Protein AF-A0A2H3B528-F1 (afdb_monomer_lite)

Radius of gyration: 14.48 Å; chains: 1; bounding box: 39×35×38 Å

Sequence (132 aa):
MWHGVVHLTDKGDSWCHGPCIDSGYVRGLSRRSLKRNSRQGELIVIDNIGAEHTFMIVADHQYQIPERWYALVGSDPYDSEGTFQEWQFWAVGEIFSRQGFEKVSVFYIPEKKDVKRLHKLGVTTDTETFLA

Structure (mmCIF, N/CA/C/O backbone):
data_AF-A0A2H3B528-F1
#
_entry.id   AF-A0A2H3B528-F1
#
loop_
_atom_site.group_PDB
_atom_site.id
_atom_site.type_symbol
_atom_site.label_atom_id
_atom_site.label_alt_id
_atom_site.label_comp_id
_atom_site.label_asym_id
_atom_site.label_entity_id
_atom_site.label_seq_id
_atom_site.pdbx_PDB_ins_code
_atom_site.Cartn_x
_atom_site.Cartn_y
_atom_site.Cartn_z
_atom_site.occupancy
_atom_site.B_iso_or_equiv
_atom_site.auth_seq_id
_atom_site.auth_comp_id
_atom_site.auth_asym_id
_atom_site.auth_atom_id
_atom_site.pdbx_PDB_model_num
ATOM 1 N N . MET A 1 1 ? 14.674 3.161 -4.359 1.00 31.39 1 MET A N 1
ATOM 2 C CA . MET A 1 1 ? 15.214 1.908 -3.789 1.00 31.39 1 MET A CA 1
ATOM 3 C C . MET A 1 1 ? 14.486 1.709 -2.468 1.00 31.39 1 MET A C 1
ATOM 5 O O . MET A 1 1 ? 14.494 2.636 -1.674 1.00 31.39 1 MET A O 1
ATOM 9 N N . TRP A 1 2 ? 13.735 0.617 -2.302 1.00 36.16 2 TRP A N 1
ATOM 10 C CA . TRP A 1 2 ? 13.021 0.324 -1.049 1.00 36.16 2 TRP A CA 1
ATOM 11 C C . TRP A 1 2 ? 14.061 0.012 0.029 1.00 36.16 2 TRP A C 1
ATOM 13 O O . TRP A 1 2 ? 14.856 -0.903 -0.165 1.00 36.16 2 TRP A O 1
ATOM 23 N N . HIS A 1 3 ? 14.061 0.781 1.115 1.00 33.53 3 HIS A N 1
ATOM 24 C CA . HIS A 1 3 ? 14.780 0.454 2.344 1.00 33.53 3 HIS A CA 1
ATOM 25 C C . HIS A 1 3 ? 13.747 -0.000 3.374 1.00 33.53 3 HIS A C 1
ATOM 27 O O . HIS A 1 3 ? 13.478 0.697 4.346 1.00 33.53 3 HIS A O 1
ATOM 33 N N . GLY A 1 4 ? 13.104 -1.144 3.136 1.00 41.12 4 GLY A N 1
ATOM 34 C CA . GLY A 1 4 ? 12.612 -1.891 4.286 1.00 41.12 4 GLY A CA 1
ATOM 35 C C . GLY A 1 4 ? 13.838 -2.329 5.066 1.00 41.12 4 GLY A C 1
ATOM 36 O O . GLY A 1 4 ? 14.824 -2.759 4.460 1.00 41.12 4 GLY A O 1
ATOM 37 N N . VAL A 1 5 ? 13.822 -2.157 6.383 1.00 40.16 5 VAL A N 1
ATOM 38 C CA . VAL A 1 5 ? 14.891 -2.695 7.218 1.00 40.16 5 VAL A CA 1
ATOM 39 C C . VAL A 1 5 ? 14.731 -4.209 7.180 1.00 40.16 5 VAL A C 1
ATOM 41 O O . VAL A 1 5 ? 13.871 -4.775 7.845 1.00 40.16 5 VAL A O 1
ATOM 44 N N . VAL A 1 6 ? 15.496 -4.842 6.296 1.00 44.25 6 VAL A N 1
ATOM 45 C CA . VAL A 1 6 ? 15.607 -6.291 6.204 1.00 44.25 6 VAL A CA 1
ATOM 46 C C . VAL A 1 6 ? 16.678 -6.704 7.201 1.00 44.25 6 VAL A C 1
ATOM 48 O O . VAL A 1 6 ? 17.869 -6.488 6.982 1.00 44.25 6 VAL A O 1
ATOM 51 N N . HIS A 1 7 ? 16.249 -7.266 8.318 1.00 44.31 7 HIS A N 1
ATOM 52 C CA . HIS A 1 7 ? 17.118 -7.916 9.275 1.00 44.31 7 HIS A CA 1
ATOM 53 C C . HIS A 1 7 ? 17.472 -9.303 8.735 1.00 44.31 7 HIS A C 1
ATOM 55 O O . HIS A 1 7 ? 16.624 -10.183 8.604 1.00 44.31 7 HIS A O 1
ATOM 61 N N . LEU A 1 8 ? 18.741 -9.483 8.381 1.00 39.38 8 LEU A N 1
ATOM 62 C CA . LEU A 1 8 ? 19.289 -10.783 8.013 1.00 39.38 8 LEU A CA 1
ATOM 63 C C . LEU A 1 8 ? 19.624 -11.543 9.294 1.00 39.38 8 LEU A C 1
ATOM 65 O O . LEU A 1 8 ? 20.325 -11.021 10.161 1.00 39.38 8 LEU A O 1
ATOM 69 N N . THR A 1 9 ? 19.140 -12.773 9.416 1.00 44.22 9 THR A N 1
ATOM 70 C CA . THR A 1 9 ? 19.650 -13.710 10.420 1.00 44.22 9 THR A CA 1
ATOM 71 C C . THR A 1 9 ? 20.898 -14.415 9.889 1.00 44.22 9 THR A C 1
ATOM 73 O O . THR A 1 9 ? 21.062 -14.584 8.679 1.00 44.22 9 THR A O 1
ATOM 76 N N . ASP A 1 10 ? 21.745 -14.921 10.789 1.00 41.53 10 ASP A N 1
ATOM 77 C CA . ASP A 1 10 ? 22.938 -15.717 10.446 1.00 41.53 10 ASP A CA 1
ATOM 78 C C . ASP A 1 10 ? 22.620 -17.004 9.648 1.00 41.53 10 ASP A C 1
ATOM 80 O O . ASP A 1 10 ? 23.527 -17.680 9.161 1.00 41.53 10 ASP A O 1
ATOM 84 N N . LYS A 1 11 ? 21.333 -17.356 9.494 1.00 46.06 11 LYS A N 1
ATOM 85 C CA . LYS A 1 11 ? 20.846 -18.498 8.706 1.00 46.06 11 LYS A CA 1
ATOM 86 C C . LYS A 1 11 ? 20.408 -18.139 7.282 1.00 46.06 11 LYS A C 1
ATOM 88 O O . LYS A 1 11 ? 20.045 -19.039 6.533 1.00 46.06 11 LYS A O 1
ATOM 93 N N . GLY A 1 12 ? 20.467 -16.863 6.900 1.00 49.56 12 GLY A N 1
ATOM 94 C CA . GLY A 1 12 ? 20.014 -16.387 5.590 1.00 49.56 12 GLY A CA 1
ATOM 95 C C . GLY A 1 12 ? 18.522 -16.057 5.521 1.00 49.56 12 GLY A C 1
ATOM 96 O O . GLY A 1 12 ? 18.074 -15.575 4.484 1.00 49.56 12 GLY A O 1
ATOM 97 N N . ASP A 1 13 ? 17.771 -16.243 6.612 1.00 51.28 13 ASP A N 1
ATOM 98 C CA . ASP A 1 13 ? 16.382 -15.792 6.697 1.00 51.28 13 ASP A CA 1
ATOM 99 C C . ASP A 1 13 ? 16.373 -14.271 6.841 1.00 51.28 13 ASP A C 1
ATOM 101 O O . ASP A 1 13 ? 17.053 -13.722 7.717 1.00 51.28 13 ASP A O 1
ATOM 105 N N . SER A 1 14 ? 15.622 -13.590 5.981 1.00 58.72 14 SER A N 1
ATOM 106 C CA . SER A 1 14 ? 15.551 -12.134 5.956 1.00 58.72 14 SER A CA 1
ATOM 107 C C . SER A 1 14 ? 14.164 -11.705 6.430 1.00 58.72 14 SER A C 1
ATOM 109 O O . SER A 1 14 ? 13.171 -12.133 5.857 1.00 58.72 14 SER A O 1
ATOM 111 N N . TRP A 1 15 ? 14.060 -10.944 7.519 1.00 55.31 15 TRP A N 1
ATOM 112 C CA . TRP A 1 15 ? 12.771 -10.489 8.049 1.00 55.31 15 TRP A CA 1
ATOM 113 C C . TRP A 1 15 ? 12.692 -8.969 8.058 1.00 55.31 15 TRP A C 1
ATOM 115 O O . TRP A 1 15 ? 13.701 -8.289 8.227 1.00 55.31 15 TRP A O 1
ATOM 125 N N . CYS A 1 16 ? 11.508 -8.413 7.843 1.00 60.00 16 CYS A N 1
ATOM 126 C CA . CYS A 1 16 ? 11.276 -6.978 7.901 1.00 60.00 16 CYS A CA 1
ATOM 127 C C . CYS A 1 16 ? 10.317 -6.622 9.033 1.00 60.00 16 CYS A C 1
ATOM 129 O O . CYS A 1 16 ? 9.293 -7.274 9.234 1.00 60.00 16 CYS A O 1
ATOM 131 N N . HIS A 1 17 ? 10.669 -5.563 9.762 1.00 68.44 17 HIS A N 1
ATOM 132 C CA . HIS A 1 17 ? 9.772 -4.905 10.699 1.00 68.44 17 HIS A CA 1
ATOM 133 C C . HIS A 1 17 ? 9.067 -3.763 9.966 1.00 68.44 17 HIS A C 1
ATOM 135 O O . HIS A 1 17 ? 9.721 -2.844 9.464 1.00 68.44 17 HIS A O 1
ATOM 141 N N . GLY A 1 18 ? 7.744 -3.824 9.873 1.00 77.44 18 GLY A N 1
ATOM 142 C CA . GLY A 1 18 ? 6.960 -2.789 9.215 1.00 77.44 18 GLY A CA 1
ATOM 143 C C . GLY A 1 18 ? 5.463 -3.081 9.242 1.00 77.44 18 GLY A C 1
ATOM 144 O O . GLY A 1 18 ? 5.056 -4.209 9.535 1.00 77.44 18 GLY A O 1
ATOM 145 N N . PRO A 1 19 ? 4.636 -2.073 8.927 1.00 89.31 19 PRO A N 1
ATOM 146 C CA . PRO A 1 19 ? 3.196 -2.244 8.881 1.00 89.31 19 PRO A CA 1
ATOM 147 C C . PRO A 1 19 ? 2.820 -3.210 7.759 1.00 89.31 19 PRO A C 1
ATOM 149 O O . PRO A 1 19 ? 3.283 -3.077 6.625 1.00 89.31 19 PRO A O 1
ATOM 152 N N . CYS A 1 20 ? 1.951 -4.159 8.066 1.00 91.00 20 CYS A N 1
ATOM 153 C CA . CYS A 1 20 ? 1.479 -5.175 7.138 1.00 91.00 20 CYS A CA 1
ATOM 154 C C . CYS A 1 20 ? -0.016 -5.016 6.884 1.00 91.00 20 CYS A C 1
ATOM 156 O O . CYS A 1 20 ? -0.761 -4.630 7.780 1.00 91.00 20 CYS A O 1
ATOM 158 N N . ILE A 1 21 ? -0.447 -5.298 5.657 1.00 92.56 21 ILE A N 1
ATOM 159 C CA . ILE A 1 21 ? -1.859 -5.382 5.275 1.00 92.56 21 ILE A CA 1
ATOM 160 C C . ILE A 1 21 ? -2.080 -6.779 4.713 1.00 92.56 21 ILE A C 1
ATOM 162 O O . ILE A 1 21 ? -1.484 -7.133 3.694 1.00 92.56 21 ILE A O 1
ATOM 166 N N . ASP A 1 22 ? -2.955 -7.552 5.350 1.00 90.56 22 ASP A N 1
ATOM 167 C CA . ASP A 1 22 ? -3.209 -8.943 4.960 1.00 90.56 22 ASP A CA 1
ATOM 168 C C . ASP A 1 22 ? -3.812 -9.059 3.558 1.00 90.56 22 ASP A C 1
ATOM 170 O O . ASP A 1 22 ? -3.509 -9.991 2.813 1.00 90.56 22 ASP A O 1
ATOM 174 N N . SER A 1 23 ? -4.681 -8.111 3.196 1.00 93.56 23 SER A N 1
ATOM 175 C CA . SER A 1 23 ? -5.409 -8.138 1.933 1.00 93.56 23 SER A CA 1
ATOM 176 C C . SER A 1 23 ? -5.716 -6.730 1.426 1.00 93.56 23 SER A C 1
ATOM 178 O O . SER A 1 23 ? -6.529 -6.004 1.999 1.00 93.56 23 SER A O 1
ATOM 180 N N . GLY A 1 24 ? -5.079 -6.351 0.319 1.00 96.94 24 GLY A N 1
ATOM 181 C CA . GLY A 1 24 ? -5.377 -5.133 -0.433 1.00 96.94 24 GLY A CA 1
ATOM 182 C C . GLY A 1 24 ? -5.481 -5.411 -1.931 1.00 96.94 24 GLY A C 1
ATOM 183 O O . GLY A 1 24 ? -4.632 -6.099 -2.502 1.00 96.94 24 GLY A O 1
ATOM 184 N N . TYR A 1 25 ? -6.520 -4.889 -2.580 1.00 98.12 25 TYR A N 1
ATOM 185 C CA . TYR A 1 25 ? -6.715 -5.029 -4.019 1.00 98.12 25 TYR A CA 1
ATOM 186 C C . TYR A 1 25 ? -5.968 -3.925 -4.756 1.00 98.12 25 TYR A C 1
ATOM 188 O O . TYR A 1 25 ? -6.216 -2.738 -4.547 1.00 98.12 25 TYR A O 1
ATOM 196 N N . VAL A 1 26 ? -5.057 -4.317 -5.638 1.00 98.19 26 VAL A N 1
ATOM 197 C CA . VAL A 1 26 ? -4.254 -3.392 -6.439 1.00 98.19 26 VAL A CA 1
ATOM 198 C C . VAL A 1 26 ? -4.790 -3.367 -7.863 1.00 98.19 26 VAL A C 1
ATOM 200 O O . VAL A 1 26 ? -4.992 -4.423 -8.456 1.00 98.19 26 VAL A O 1
ATOM 203 N N . ARG A 1 27 ? -4.989 -2.178 -8.445 1.00 97.88 27 ARG A N 1
ATOM 204 C CA . ARG A 1 27 ? -5.390 -2.013 -9.858 1.00 97.88 27 ARG A CA 1
ATOM 205 C C . ARG A 1 27 ? -4.703 -0.840 -10.547 1.00 97.88 27 ARG A C 1
ATOM 207 O O . ARG A 1 27 ? -4.140 0.031 -9.892 1.00 97.88 27 ARG A O 1
ATOM 214 N N . GLY A 1 28 ? -4.715 -0.821 -11.883 1.00 95.44 28 GLY A N 1
ATOM 215 C CA . GLY A 1 28 ? -4.124 0.264 -12.682 1.00 95.44 28 GLY A CA 1
ATOM 216 C C . GLY A 1 28 ? -2.608 0.162 -12.905 1.00 95.44 28 GLY A C 1
ATOM 217 O O . GLY A 1 28 ? -2.056 0.894 -13.722 1.00 95.44 28 GLY A O 1
ATOM 218 N N . LEU A 1 29 ? -1.927 -0.797 -12.267 1.00 95.06 29 LEU A N 1
ATOM 219 C CA . LEU A 1 29 ? -0.480 -1.033 -12.410 1.00 95.06 29 LEU A CA 1
ATOM 220 C C . LEU A 1 29 ? -0.137 -2.275 -13.260 1.00 95.06 29 LEU A C 1
ATOM 222 O O . LEU A 1 29 ? 1.024 -2.694 -13.330 1.00 95.06 29 LEU A O 1
ATOM 226 N N . SER A 1 30 ? -1.120 -2.849 -13.954 1.00 92.56 30 SER A N 1
ATOM 227 C CA . SER A 1 30 ? -0.978 -4.086 -14.737 1.00 92.56 30 SER A CA 1
ATOM 228 C C . SER A 1 30 ? -0.318 -3.880 -16.100 1.00 92.56 30 SER A C 1
ATOM 230 O O . SER A 1 30 ? 0.317 -4.787 -16.641 1.00 92.56 30 SER A O 1
ATOM 232 N N . ARG A 1 31 ? -0.412 -2.677 -16.670 1.00 86.69 31 ARG A N 1
ATOM 233 C CA . ARG A 1 31 ? 0.171 -2.341 -17.976 1.00 86.69 31 ARG A CA 1
ATOM 234 C C . ARG A 1 31 ? 1.538 -1.678 -17.822 1.00 86.69 31 ARG A C 1
ATOM 236 O O . ARG A 1 31 ? 1.794 -0.942 -16.868 1.00 86.69 31 ARG A O 1
ATOM 243 N N . ARG A 1 32 ? 2.434 -1.937 -18.779 1.00 80.19 32 ARG A N 1
ATOM 244 C CA . ARG A 1 32 ? 3.691 -1.182 -18.911 1.00 80.19 32 ARG A CA 1
ATOM 245 C C . ARG A 1 32 ? 3.372 0.208 -19.452 1.00 80.19 32 ARG A C 1
ATOM 247 O O . ARG A 1 32 ? 2.471 0.352 -20.278 1.00 80.19 32 ARG A O 1
ATOM 254 N N . SER A 1 33 ? 4.112 1.217 -19.008 1.00 73.94 33 SER A N 1
ATOM 255 C CA . SER A 1 33 ? 3.980 2.554 -19.581 1.00 73.94 33 SER A CA 1
ATOM 256 C C . SER A 1 33 ? 4.878 2.655 -20.809 1.00 73.94 33 SER A C 1
ATOM 258 O O . SER A 1 33 ? 6.064 2.336 -20.746 1.00 73.94 33 SER A O 1
ATOM 260 N N . LEU A 1 34 ? 4.319 3.090 -21.941 1.00 69.19 34 LEU A N 1
ATOM 261 C CA . LEU A 1 34 ? 5.092 3.319 -23.172 1.00 69.19 34 LEU A CA 1
ATOM 262 C C . LEU A 1 34 ? 6.047 4.513 -23.034 1.00 69.19 34 LEU A C 1
ATOM 264 O O . LEU A 1 34 ? 7.048 4.605 -23.739 1.00 69.19 34 LEU A O 1
ATOM 268 N N . LYS A 1 35 ? 5.750 5.425 -22.106 1.00 67.12 35 LYS A N 1
ATOM 269 C CA . LYS A 1 35 ? 6.655 6.495 -21.688 1.00 67.12 35 LYS A CA 1
ATOM 270 C C . LYS A 1 35 ? 7.372 6.005 -20.431 1.00 67.12 35 LYS A C 1
ATOM 272 O O . LYS A 1 35 ? 6.730 5.407 -19.577 1.00 67.12 35 LYS A O 1
ATOM 277 N N . ARG A 1 36 ? 8.672 6.282 -20.263 1.00 64.69 36 ARG A N 1
ATOM 278 C CA . ARG A 1 36 ? 9.468 5.930 -19.056 1.00 64.69 36 ARG A CA 1
ATOM 279 C C . ARG A 1 36 ? 8.988 6.617 -17.755 1.00 64.69 36 ARG A C 1
ATOM 281 O O . ARG A 1 36 ? 9.752 6.732 -16.807 1.00 64.69 36 ARG A O 1
ATOM 288 N N . ASN A 1 37 ? 7.747 7.085 -17.722 1.00 75.62 37 ASN A N 1
ATOM 289 C CA . ASN A 1 37 ? 7.122 7.781 -16.616 1.00 75.62 37 ASN A CA 1
ATOM 290 C C . ASN A 1 37 ? 6.649 6.791 -15.549 1.00 75.62 37 ASN A C 1
ATOM 292 O O . ASN A 1 37 ? 6.464 5.595 -15.814 1.00 75.62 37 ASN A O 1
ATOM 296 N N . SER A 1 38 ? 6.403 7.346 -14.368 1.00 87.06 38 SER A N 1
ATOM 297 C CA . SER A 1 38 ? 5.712 6.684 -13.276 1.00 87.06 38 SER A CA 1
ATOM 298 C C . SER A 1 38 ? 4.344 6.162 -13.724 1.00 87.06 38 SER A C 1
ATOM 300 O O . SER A 1 38 ? 3.670 6.742 -14.582 1.00 87.06 38 SER A O 1
ATOM 302 N N . ARG A 1 39 ? 3.955 5.010 -13.180 1.00 93.12 39 ARG A N 1
ATOM 303 C CA . ARG A 1 39 ? 2.634 4.411 -13.390 1.00 93.12 39 ARG A CA 1
ATOM 304 C C . ARG A 1 39 ? 1.776 4.693 -12.175 1.00 93.12 39 ARG A C 1
ATOM 306 O O . ARG A 1 39 ? 2.266 4.574 -11.058 1.00 93.12 39 ARG A O 1
ATOM 313 N N . GLN A 1 40 ? 0.522 5.054 -12.407 1.00 94.81 40 GLN A N 1
ATOM 314 C CA . GLN A 1 40 ? -0.441 5.365 -11.358 1.00 94.81 40 GLN A CA 1
ATOM 315 C C . GLN A 1 40 ? -1.510 4.285 -11.311 1.00 94.81 40 GLN A C 1
ATOM 317 O O . GLN A 1 40 ? -1.924 3.766 -12.347 1.00 94.81 40 GLN A O 1
ATOM 322 N N . GLY A 1 41 ? -1.941 3.959 -10.105 1.00 96.50 41 GLY A N 1
ATOM 323 C CA . GLY A 1 41 ? -3.003 3.006 -9.861 1.00 96.50 41 GLY A CA 1
ATOM 324 C C . GLY A 1 41 ? -3.665 3.275 -8.526 1.00 96.50 41 GLY A C 1
ATOM 325 O O . GLY A 1 41 ? -3.502 4.345 -7.934 1.00 96.50 41 GLY A O 1
ATOM 326 N N . GLU A 1 42 ? -4.388 2.275 -8.046 1.00 98.50 42 GLU A N 1
ATOM 327 C CA . GLU A 1 42 ? -5.140 2.362 -6.805 1.00 98.50 42 GLU A CA 1
ATOM 328 C C . GLU A 1 42 ? -4.896 1.130 -5.937 1.00 98.50 42 GLU A C 1
ATOM 330 O O . GLU A 1 42 ? -4.825 0.004 -6.439 1.00 98.50 42 GLU A O 1
ATOM 335 N N . LEU A 1 43 ? -4.780 1.374 -4.634 1.00 98.56 43 LEU A N 1
ATOM 336 C CA . LEU A 1 43 ? -4.885 0.378 -3.580 1.00 98.56 43 LEU A CA 1
ATOM 337 C C . LEU A 1 43 ? -6.264 0.516 -2.941 1.00 98.56 43 LEU A C 1
ATOM 339 O O . LEU A 1 43 ? -6.625 1.590 -2.461 1.00 98.56 43 LEU A O 1
ATOM 343 N N . ILE A 1 44 ? -7.003 -0.580 -2.909 1.00 98.56 44 ILE A N 1
ATOM 344 C CA . ILE A 1 44 ? -8.292 -0.686 -2.241 1.00 98.56 44 ILE A CA 1
ATOM 345 C C . ILE A 1 44 ? -8.122 -1.600 -1.029 1.00 98.56 44 ILE A C 1
ATOM 347 O O . ILE A 1 44 ? -7.647 -2.728 -1.159 1.00 98.56 44 ILE A O 1
ATOM 351 N N . VAL A 1 45 ? -8.507 -1.113 0.146 1.00 97.56 45 VAL A N 1
ATOM 352 C CA . VAL A 1 45 ? -8.510 -1.876 1.402 1.00 97.56 45 VAL A CA 1
ATOM 353 C C . VAL A 1 45 ? -9.900 -1.848 2.013 1.00 97.56 45 VAL A C 1
ATOM 355 O O . VAL A 1 45 ? -10.639 -0.876 1.849 1.00 97.56 45 VAL A O 1
ATOM 358 N N . ILE A 1 46 ? -10.247 -2.918 2.717 1.00 96.62 46 ILE A N 1
ATOM 359 C CA . ILE A 1 46 ? -11.504 -3.031 3.452 1.00 96.62 46 ILE A CA 1
ATOM 360 C C . ILE A 1 46 ? -11.169 -2.884 4.932 1.00 96.62 46 ILE A C 1
ATOM 362 O O . ILE A 1 46 ? -10.288 -3.582 5.433 1.00 96.62 46 ILE A O 1
ATOM 366 N N . ASP A 1 47 ? -11.829 -1.951 5.613 1.00 93.81 47 ASP A N 1
ATOM 367 C CA . ASP A 1 47 ? -11.630 -1.763 7.047 1.00 93.81 47 ASP A CA 1
ATOM 368 C C . ASP A 1 47 ? -12.385 -2.801 7.895 1.00 93.81 47 ASP A C 1
ATOM 370 O O . ASP A 1 47 ? -13.113 -3.665 7.400 1.00 93.81 47 ASP A O 1
ATOM 374 N N . ASN A 1 48 ? -12.208 -2.721 9.212 1.00 90.69 48 ASN A N 1
ATOM 375 C CA . ASN A 1 48 ? -12.819 -3.645 10.165 1.00 90.69 48 ASN A CA 1
ATOM 376 C C . ASN A 1 48 ? -14.357 -3.567 10.229 1.00 90.69 48 ASN A C 1
ATOM 378 O O . ASN A 1 48 ? -14.978 -4.479 10.775 1.00 90.69 48 ASN A O 1
ATOM 382 N N . ILE A 1 49 ? -14.973 -2.510 9.690 1.00 93.50 49 ILE A N 1
ATOM 383 C CA . ILE A 1 49 ? -16.432 -2.371 9.577 1.00 93.50 49 ILE A CA 1
ATOM 384 C C . ILE A 1 49 ? -16.940 -2.726 8.172 1.00 93.50 49 ILE A C 1
ATOM 386 O O . ILE A 1 49 ? -18.136 -2.606 7.905 1.00 93.50 49 ILE A O 1
ATOM 390 N N . GLY A 1 50 ? -16.058 -3.197 7.287 1.00 93.19 50 GLY A N 1
ATOM 391 C CA . GLY A 1 50 ? -16.393 -3.615 5.930 1.00 93.19 50 GLY A CA 1
ATOM 392 C C . GLY A 1 50 ? -16.485 -2.467 4.923 1.00 93.19 50 GLY A C 1
ATOM 393 O O . GLY A 1 50 ? -16.966 -2.687 3.811 1.00 93.19 50 GLY A O 1
ATOM 394 N N . ALA A 1 51 ? -16.058 -1.253 5.279 1.00 96.94 51 ALA A N 1
ATOM 395 C CA . ALA A 1 51 ? -16.058 -0.122 4.363 1.00 96.94 51 ALA A CA 1
ATOM 396 C C . ALA A 1 51 ? -14.822 -0.149 3.455 1.00 96.94 51 ALA A C 1
ATOM 398 O O . ALA A 1 51 ? -13.700 -0.422 3.886 1.00 96.94 51 ALA A O 1
ATOM 399 N N . GLU A 1 52 ? -15.043 0.154 2.177 1.00 97.75 52 GLU A N 1
ATOM 400 C CA . GLU A 1 52 ? -13.991 0.222 1.169 1.00 97.75 52 GLU A CA 1
ATOM 401 C C . GLU A 1 52 ? -13.288 1.585 1.201 1.00 97.75 52 GLU A C 1
ATOM 403 O O . GLU A 1 52 ? -13.929 2.637 1.143 1.00 97.75 52 GLU A O 1
ATOM 408 N N . HIS A 1 53 ? -11.955 1.569 1.224 1.00 98.19 53 HIS A N 1
ATOM 409 C CA . HIS A 1 53 ? -11.118 2.764 1.156 1.00 98.19 53 HIS A CA 1
ATOM 410 C C . HIS A 1 53 ? -10.142 2.660 -0.006 1.00 98.19 53 HIS A C 1
ATOM 412 O O . HIS A 1 53 ? -9.365 1.714 -0.098 1.00 98.19 53 HIS 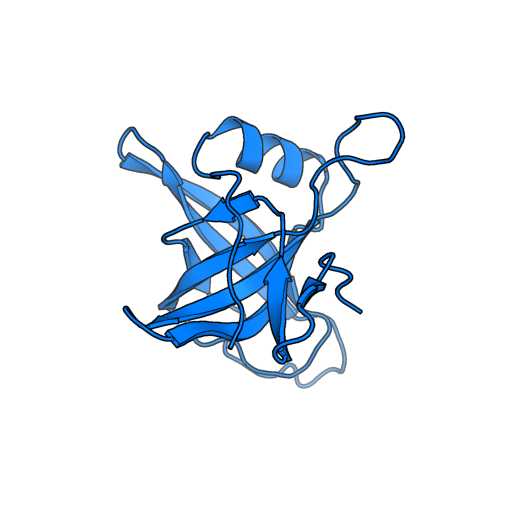A O 1
ATOM 418 N N . THR A 1 54 ? -10.147 3.669 -0.876 1.00 98.44 54 THR A N 1
ATOM 419 C CA . THR A 1 54 ? -9.241 3.747 -2.029 1.00 98.44 54 THR A CA 1
ATOM 420 C C . THR A 1 54 ? -8.094 4.720 -1.763 1.00 98.44 54 THR A C 1
ATOM 422 O O . THR A 1 54 ? -8.305 5.804 -1.213 1.00 98.44 54 THR A O 1
ATOM 425 N N . PHE A 1 55 ? -6.886 4.351 -2.178 1.00 98.44 55 PHE A N 1
ATOM 426 C CA . PHE A 1 55 ? -5.662 5.141 -2.080 1.00 98.44 55 PHE A CA 1
ATOM 427 C C . PHE A 1 55 ? -4.961 5.192 -3.434 1.00 98.44 55 PHE A C 1
ATOM 429 O O . PHE A 1 55 ? -4.774 4.161 -4.076 1.00 98.44 55 PHE A O 1
ATOM 436 N N . MET A 1 56 ? -4.532 6.381 -3.857 1.00 98.25 56 MET A N 1
ATOM 437 C CA . MET A 1 56 ? -3.688 6.521 -5.043 1.00 98.25 56 MET A CA 1
ATOM 438 C C . MET A 1 56 ? -2.297 5.947 -4.759 1.00 98.25 56 MET A C 1
ATOM 440 O O . MET A 1 56 ? -1.695 6.242 -3.725 1.00 98.25 56 MET A O 1
ATOM 444 N N . ILE A 1 57 ? -1.776 5.165 -5.700 1.00 98.12 57 ILE A N 1
ATOM 445 C CA . ILE A 1 57 ? -0.449 4.553 -5.610 1.00 98.12 57 ILE A CA 1
ATOM 446 C C . ILE A 1 57 ? 0.356 4.801 -6.879 1.00 98.12 57 ILE A C 1
ATOM 448 O O . ILE A 1 57 ? -0.196 4.951 -7.973 1.00 98.12 57 ILE A O 1
ATOM 452 N N . VAL A 1 58 ? 1.677 4.828 -6.729 1.00 96.38 58 VAL A N 1
ATOM 453 C CA . VAL A 1 58 ? 2.613 5.108 -7.816 1.00 96.38 58 VAL A CA 1
ATOM 454 C C . VAL A 1 58 ? 3.720 4.059 -7.863 1.00 96.38 58 VAL A C 1
ATOM 456 O O . VAL A 1 58 ? 4.259 3.657 -6.834 1.00 96.38 58 VAL A O 1
ATOM 459 N N . ALA A 1 59 ? 4.077 3.614 -9.067 1.00 94.75 59 ALA A N 1
ATOM 460 C CA . ALA A 1 59 ? 5.213 2.732 -9.309 1.00 94.75 59 ALA A CA 1
ATOM 461 C C . ALA A 1 59 ? 6.161 3.331 -10.360 1.00 94.75 59 ALA A C 1
ATOM 463 O O . ALA A 1 59 ? 5.811 3.455 -11.537 1.00 94.75 59 ALA A O 1
ATOM 464 N N . ASP A 1 60 ? 7.397 3.616 -9.947 1.00 91.88 60 ASP A N 1
ATOM 465 C CA . ASP A 1 60 ? 8.449 4.211 -10.794 1.00 91.88 60 ASP A CA 1
ATOM 466 C C . ASP A 1 60 ? 9.278 3.179 -11.574 1.00 91.88 60 ASP A C 1
ATOM 468 O O . ASP A 1 60 ? 10.306 3.486 -12.176 1.00 91.88 60 ASP A O 1
ATOM 472 N N . HIS A 1 61 ? 8.830 1.927 -11.588 1.00 89.81 61 HIS A N 1
ATOM 473 C CA . HIS A 1 61 ? 9.432 0.850 -12.365 1.00 89.81 61 HIS A CA 1
ATOM 474 C C . HIS A 1 61 ? 8.455 0.289 -13.395 1.00 89.81 61 HIS A C 1
ATOM 476 O O . HIS A 1 61 ? 7.241 0.479 -13.317 1.00 89.81 61 HIS A O 1
ATOM 482 N N . GLN A 1 62 ? 8.991 -0.474 -14.349 1.00 88.19 62 GLN A N 1
ATOM 483 C CA . GLN A 1 62 ? 8.216 -1.068 -15.442 1.00 88.19 62 GLN A CA 1
ATOM 484 C C . GLN A 1 62 ? 7.773 -2.518 -15.184 1.00 88.19 62 GLN A C 1
ATOM 486 O O . GLN A 1 62 ? 7.100 -3.088 -16.042 1.00 88.19 62 GLN A O 1
ATOM 491 N N . TYR A 1 63 ? 8.122 -3.115 -14.034 1.00 89.06 63 TYR A N 1
ATOM 492 C CA . TYR A 1 63 ? 7.568 -4.411 -13.618 1.00 89.06 63 TYR A CA 1
ATOM 493 C C . TYR A 1 63 ? 6.059 -4.309 -13.431 1.00 89.06 63 TYR A C 1
ATOM 495 O O . TYR A 1 63 ? 5.585 -3.441 -12.700 1.00 89.06 63 TYR A O 1
ATOM 503 N N . GLN A 1 64 ? 5.308 -5.166 -14.112 1.00 92.19 64 GLN A N 1
ATOM 504 C CA . GLN A 1 64 ? 3.851 -5.163 -14.043 1.00 92.19 64 GLN A CA 1
ATOM 505 C C . GLN A 1 64 ? 3.390 -5.666 -12.678 1.00 92.19 64 GLN A C 1
ATOM 507 O O . GLN A 1 64 ? 3.969 -6.602 -12.134 1.00 92.19 64 GLN A O 1
ATOM 512 N N . ILE A 1 65 ? 2.336 -5.048 -12.156 1.00 95.06 65 ILE A N 1
ATOM 513 C CA . ILE A 1 65 ? 1.653 -5.498 -10.947 1.00 95.06 65 ILE A CA 1
ATOM 514 C C . ILE A 1 65 ? 0.247 -5.901 -11.396 1.00 95.06 65 ILE A C 1
ATOM 516 O O . ILE A 1 65 ? -0.551 -5.013 -11.710 1.00 95.06 65 ILE A O 1
ATOM 520 N N . PRO A 1 66 ? -0.023 -7.209 -11.565 1.00 95.88 66 PRO A N 1
ATOM 521 C CA . PRO A 1 66 ? -1.342 -7.705 -11.944 1.00 95.88 66 PRO A CA 1
ATOM 522 C C . PRO A 1 66 ? -2.454 -7.163 -11.046 1.00 95.88 66 PRO A C 1
ATOM 524 O O . PRO A 1 66 ? -2.227 -6.864 -9.879 1.00 95.88 66 PRO A O 1
ATOM 527 N N . GLU A 1 67 ? -3.663 -7.046 -11.589 1.00 97.75 67 GLU A N 1
ATOM 528 C CA . GLU A 1 67 ? -4.799 -6.571 -10.798 1.00 97.75 67 GLU A CA 1
ATOM 529 C C . GLU A 1 67 ? -5.385 -7.722 -9.995 1.00 97.75 67 GLU A C 1
ATOM 531 O O . GLU A 1 67 ? -5.946 -8.652 -10.575 1.00 97.75 67 GLU A O 1
ATOM 536 N N . ARG A 1 68 ? -5.188 -7.695 -8.677 1.00 97.06 68 ARG A N 1
ATOM 537 C CA . ARG A 1 68 ? -5.690 -8.704 -7.738 1.00 97.06 68 ARG A CA 1
ATOM 538 C C . ARG A 1 68 ? -5.463 -8.263 -6.296 1.00 97.06 68 ARG A C 1
ATOM 540 O O . ARG A 1 68 ? -4.885 -7.209 -6.031 1.00 97.06 68 ARG A O 1
ATOM 547 N N . TRP A 1 69 ? -5.921 -9.106 -5.381 1.00 96.25 69 TRP A N 1
ATOM 548 C CA . TRP A 1 69 ? -5.613 -9.026 -3.961 1.00 96.25 69 TRP A CA 1
ATOM 549 C C . TRP A 1 69 ? -4.185 -9.494 -3.685 1.00 96.25 69 TRP A C 1
ATOM 551 O O . TRP A 1 69 ? -3.737 -10.498 -4.241 1.00 96.25 69 TRP A O 1
ATOM 561 N N . TYR A 1 70 ? -3.499 -8.757 -2.820 1.00 94.69 70 TYR A N 1
ATOM 562 C CA . TYR A 1 70 ? -2.148 -9.034 -2.350 1.00 94.69 70 TYR A CA 1
ATOM 563 C C . TYR A 1 70 ? -2.074 -8.878 -0.838 1.00 94.69 70 TYR A C 1
ATOM 565 O O . TYR A 1 70 ? -2.826 -8.089 -0.265 1.00 94.69 70 TYR A O 1
ATOM 573 N N . ALA A 1 71 ? -1.096 -9.549 -0.236 1.00 93.06 71 ALA A N 1
ATOM 574 C CA . ALA A 1 71 ? -0.545 -9.099 1.030 1.00 93.06 71 ALA A CA 1
ATOM 575 C C . ALA A 1 71 ? 0.444 -7.958 0.766 1.00 93.06 71 ALA A C 1
ATOM 577 O O . ALA A 1 71 ? 1.103 -7.919 -0.284 1.00 93.06 71 ALA A O 1
ATOM 578 N N . LEU A 1 72 ? 0.556 -7.026 1.708 1.00 93.06 72 LEU A N 1
ATOM 579 C CA . LEU A 1 72 ? 1.437 -5.875 1.579 1.00 93.06 72 LEU A CA 1
ATOM 580 C C . LEU A 1 72 ? 2.298 -5.681 2.816 1.00 93.06 72 LEU A C 1
ATOM 582 O O . LEU A 1 72 ? 1.823 -5.817 3.938 1.00 93.06 72 LEU A O 1
ATOM 586 N N . VAL A 1 73 ? 3.544 -5.277 2.582 1.00 91.62 73 VAL A N 1
ATOM 587 C CA . VAL A 1 73 ? 4.510 -4.942 3.629 1.00 91.62 73 VAL A CA 1
ATOM 588 C C . VAL A 1 73 ? 5.049 -3.539 3.387 1.00 91.62 73 VAL A C 1
ATOM 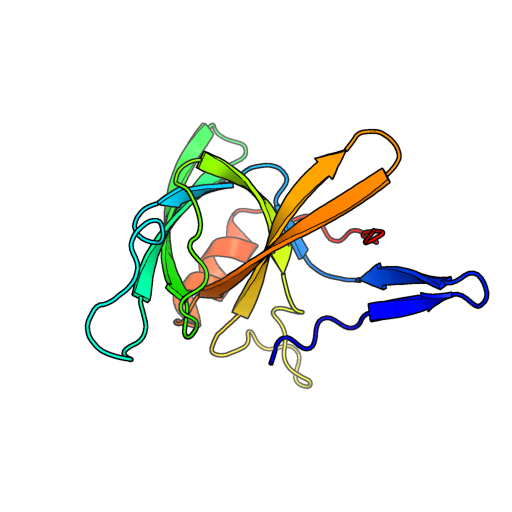590 O O . VAL A 1 73 ? 5.661 -3.261 2.350 1.00 91.62 73 VAL A O 1
ATOM 593 N N . GLY A 1 74 ? 4.789 -2.640 4.326 1.00 91.38 74 GLY A N 1
ATOM 594 C CA . GLY A 1 74 ? 5.137 -1.230 4.247 1.00 91.38 74 GLY A CA 1
ATOM 595 C C . GLY A 1 74 ? 6.506 -0.921 4.841 1.00 91.38 74 GLY A C 1
ATOM 596 O O . GLY A 1 74 ? 7.021 -1.641 5.693 1.00 91.38 74 GLY A O 1
ATOM 597 N N . SER A 1 75 ? 7.104 0.185 4.399 1.00 90.44 75 SER A N 1
ATOM 598 C CA . SER A 1 75 ? 8.173 0.842 5.155 1.00 90.44 75 SER A CA 1
ATOM 599 C C . SER A 1 75 ? 7.615 1.457 6.439 1.00 90.44 75 SER A C 1
ATOM 601 O O . SER A 1 75 ? 6.406 1.675 6.536 1.00 90.44 75 SER A O 1
ATOM 603 N N . ASP A 1 76 ? 8.484 1.803 7.388 1.00 88.38 76 ASP A N 1
ATOM 604 C CA . ASP A 1 76 ? 8.096 2.612 8.549 1.00 88.38 76 ASP A CA 1
ATOM 605 C C . ASP A 1 76 ? 7.323 3.864 8.077 1.00 88.38 76 ASP A C 1
ATOM 607 O O . ASP A 1 76 ? 7.774 4.526 7.131 1.00 88.38 76 ASP A O 1
ATOM 611 N N . PRO A 1 77 ? 6.125 4.152 8.617 1.00 89.75 77 PRO A N 1
ATOM 612 C CA . PRO A 1 77 ? 5.378 5.348 8.256 1.00 89.75 77 PRO A CA 1
ATOM 613 C C . PRO A 1 77 ? 5.857 6.608 8.977 1.00 89.75 77 PRO A C 1
ATOM 615 O O . PRO A 1 77 ? 5.400 7.694 8.610 1.00 89.75 77 PRO A O 1
ATOM 618 N N . TYR A 1 78 ? 6.735 6.490 9.975 1.00 89.81 78 TYR A N 1
ATOM 619 C CA . TYR A 1 78 ? 7.246 7.603 10.766 1.00 89.81 78 TYR A CA 1
ATOM 620 C C . TYR A 1 78 ? 8.671 7.993 10.355 1.00 89.81 78 TYR A C 1
ATOM 622 O O . TYR A 1 78 ? 9.447 7.179 9.857 1.00 89.81 78 TYR A O 1
ATOM 630 N N . ASP A 1 79 ? 9.001 9.273 10.504 1.00 86.88 79 ASP A N 1
ATOM 631 C CA . ASP A 1 79 ? 10.367 9.790 10.416 1.00 86.88 79 ASP A CA 1
ATOM 632 C C . ASP A 1 79 ? 11.073 9.753 11.788 1.00 86.88 79 ASP A C 1
ATOM 634 O O . ASP A 1 79 ? 10.504 9.320 12.792 1.00 86.88 79 ASP A O 1
ATOM 638 N N . SER A 1 80 ? 12.324 10.224 11.850 1.00 86.19 80 SER A N 1
ATOM 639 C CA . SER A 1 80 ? 13.111 10.260 13.093 1.00 86.19 80 SER A CA 1
ATOM 640 C C . SER A 1 80 ? 12.511 11.143 14.192 1.00 86.19 80 SER A C 1
ATOM 642 O O . SER A 1 80 ? 12.853 10.970 15.358 1.00 86.19 80 SER A O 1
ATOM 644 N N . GLU A 1 81 ? 11.623 12.070 13.832 1.00 89.69 81 GLU A N 1
ATOM 645 C CA . GLU A 1 81 ? 10.935 12.977 14.754 1.00 89.69 81 GLU A CA 1
ATOM 646 C C . GLU A 1 81 ? 9.571 12.412 15.202 1.00 89.69 81 GLU A C 1
ATOM 648 O O . GLU A 1 81 ? 8.829 13.066 15.938 1.00 89.69 81 GLU A O 1
ATOM 653 N N . GLY A 1 82 ? 9.213 11.200 14.760 1.00 88.06 82 GLY A N 1
ATOM 654 C CA . GLY A 1 82 ? 7.939 10.551 15.068 1.00 88.06 82 GLY A CA 1
ATOM 655 C C . GLY A 1 82 ? 6.750 11.125 14.292 1.00 88.06 82 GLY A C 1
ATOM 656 O O . GLY A 1 82 ? 5.596 10.895 14.667 1.00 88.06 82 GLY A O 1
ATOM 657 N N . THR A 1 83 ? 6.989 11.885 13.218 1.00 91.56 83 THR A N 1
ATOM 658 C CA . THR A 1 83 ? 5.926 12.407 12.351 1.00 91.56 83 THR A CA 1
ATOM 659 C C . THR A 1 83 ? 5.718 11.515 11.134 1.00 91.56 83 THR A C 1
ATOM 661 O O . THR A 1 83 ? 6.616 10.792 10.722 1.00 91.56 83 THR A O 1
ATOM 664 N N . PHE A 1 84 ? 4.516 11.531 10.545 1.00 90.50 84 PHE A N 1
ATOM 665 C CA . PHE A 1 84 ? 4.263 10.758 9.325 1.00 90.50 84 PHE A CA 1
ATOM 666 C C . PHE A 1 84 ? 5.169 11.224 8.178 1.00 90.50 84 PHE A C 1
ATOM 668 O O . PHE A 1 84 ? 5.248 12.427 7.907 1.00 90.50 84 PHE A O 1
ATOM 675 N N . GLN A 1 85 ? 5.771 10.274 7.466 1.00 91.56 85 GLN A N 1
ATOM 676 C CA . GLN A 1 85 ? 6.561 10.539 6.267 1.00 91.56 85 GLN A CA 1
ATOM 677 C C . GLN A 1 85 ? 5.710 11.155 5.144 1.00 91.56 85 GLN A C 1
ATOM 679 O O . GLN A 1 85 ? 4.488 10.986 5.086 1.00 91.56 85 GLN A O 1
ATOM 684 N N . GLU A 1 86 ? 6.370 11.873 4.229 1.00 94.00 86 GLU A N 1
ATOM 685 C CA . GLU A 1 86 ? 5.712 12.525 3.084 1.00 94.00 86 GLU A CA 1
ATOM 686 C C . GLU A 1 86 ? 5.137 11.523 2.070 1.00 94.00 86 GLU A C 1
ATOM 688 O O . GLU A 1 86 ? 4.143 11.803 1.402 1.00 94.00 86 GLU A O 1
ATOM 693 N N . TRP A 1 87 ? 5.723 10.329 2.007 1.00 93.81 87 TRP A N 1
ATOM 694 C CA . TRP A 1 87 ? 5.256 9.181 1.240 1.00 93.81 87 TRP A CA 1
ATOM 695 C C . TRP A 1 87 ? 5.589 7.894 1.992 1.00 93.81 87 TRP A C 1
ATOM 697 O O . TRP A 1 87 ? 6.400 7.898 2.915 1.00 93.81 87 TRP A O 1
ATOM 707 N N . GLN A 1 88 ? 5.019 6.769 1.566 1.00 94.69 88 GLN A N 1
ATOM 708 C CA . GLN A 1 88 ? 5.340 5.461 2.143 1.00 94.69 88 GLN A CA 1
ATOM 709 C C . GLN A 1 88 ? 5.458 4.401 1.053 1.00 94.69 88 GLN A C 1
ATOM 711 O O . GLN A 1 88 ? 4.578 4.301 0.195 1.00 94.69 88 GLN A O 1
ATOM 716 N N . PHE A 1 89 ? 6.523 3.597 1.095 1.00 94.19 89 PHE A N 1
ATOM 717 C CA . PHE A 1 89 ? 6.704 2.482 0.169 1.00 94.19 89 PHE A CA 1
ATOM 718 C C . PHE A 1 89 ? 6.018 1.222 0.683 1.00 94.19 89 PHE A C 1
ATOM 720 O O . PHE A 1 89 ? 6.039 0.941 1.876 1.00 94.19 89 PHE A O 1
ATOM 727 N N . TRP A 1 90 ? 5.499 0.428 -0.245 1.00 95.25 90 TRP A N 1
ATOM 728 C CA . TRP A 1 90 ? 4.850 -0.847 0.022 1.00 95.25 90 TRP A CA 1
ATOM 729 C C . TRP A 1 90 ? 5.350 -1.894 -0.964 1.00 95.25 90 TRP A C 1
ATOM 731 O O . TRP A 1 90 ? 5.378 -1.662 -2.175 1.00 95.25 90 TRP A O 1
ATOM 741 N N . ALA A 1 91 ? 5.760 -3.048 -0.452 1.00 93.25 91 ALA A N 1
ATOM 742 C CA . ALA A 1 91 ? 5.975 -4.244 -1.244 1.00 93.25 91 ALA A CA 1
ATOM 743 C C . ALA A 1 91 ? 4.662 -5.023 -1.337 1.00 93.25 91 ALA A C 1
ATOM 745 O O . ALA A 1 91 ? 3.985 -5.200 -0.330 1.00 93.25 91 ALA A O 1
ATOM 746 N N . VAL A 1 92 ? 4.324 -5.497 -2.534 1.00 93.69 92 VAL A N 1
ATOM 747 C CA . VAL A 1 92 ? 3.197 -6.412 -2.762 1.00 93.69 92 VAL A CA 1
ATOM 748 C C . VAL A 1 92 ? 3.721 -7.817 -2.965 1.00 93.69 92 VAL A C 1
ATOM 750 O O . VAL A 1 92 ? 4.750 -7.997 -3.626 1.00 93.69 92 VAL A O 1
ATOM 753 N N . GLY A 1 93 ? 3.012 -8.800 -2.430 1.00 90.69 93 GLY A N 1
ATOM 754 C CA . GLY A 1 93 ? 3.444 -10.185 -2.489 1.00 90.69 93 GLY A CA 1
ATOM 755 C C . GLY A 1 93 ? 2.344 -11.184 -2.189 1.00 90.69 93 GLY A C 1
ATOM 756 O O . GLY A 1 93 ? 1.201 -10.829 -1.887 1.00 90.69 93 GLY A O 1
ATOM 757 N N . GLU A 1 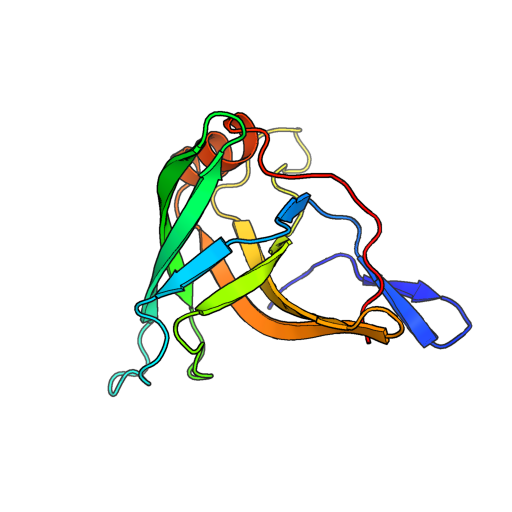94 ? 2.717 -12.448 -2.318 1.00 86.44 94 GLU A N 1
ATOM 758 C CA . GLU A 1 94 ? 1.888 -13.593 -1.964 1.00 86.44 94 GLU A CA 1
ATOM 759 C C . GLU A 1 94 ? 2.414 -14.205 -0.667 1.00 86.44 94 GLU A C 1
ATOM 761 O O . GLU A 1 94 ? 3.622 -14.359 -0.486 1.00 86.44 94 GLU A O 1
ATOM 766 N N . ILE A 1 95 ? 1.502 -14.541 0.248 1.00 79.56 95 ILE A N 1
ATOM 767 C CA . ILE A 1 95 ? 1.845 -15.299 1.451 1.00 79.56 95 ILE A CA 1
ATOM 768 C C . ILE A 1 95 ? 1.663 -16.776 1.134 1.00 79.56 95 ILE A C 1
ATOM 770 O O . ILE A 1 95 ? 0.549 -17.239 0.882 1.00 79.56 95 ILE A O 1
ATOM 774 N N . PHE A 1 96 ? 2.749 -17.535 1.221 1.00 73.31 96 PHE A N 1
ATOM 775 C CA . PHE A 1 96 ? 2.697 -18.989 1.176 1.00 73.31 96 PHE A CA 1
ATOM 776 C C . PHE A 1 96 ? 2.757 -19.510 2.604 1.00 73.31 96 PHE A C 1
ATOM 778 O O . PHE A 1 96 ? 3.708 -19.228 3.330 1.00 73.31 96 PHE A O 1
ATOM 785 N N . SER A 1 97 ? 1.761 -20.310 3.000 1.00 57.81 97 SER A N 1
ATOM 786 C CA . SER A 1 97 ? 1.482 -20.768 4.377 1.00 57.81 97 SER A CA 1
ATOM 787 C C . SER A 1 97 ? 2.655 -21.393 5.158 1.00 57.81 97 SER A C 1
ATOM 789 O O . SER A 1 97 ? 2.493 -21.741 6.323 1.00 57.81 97 SER A O 1
ATOM 791 N N . ARG A 1 98 ? 3.812 -21.613 4.521 1.00 57.34 98 ARG A N 1
ATOM 792 C CA . ARG A 1 98 ? 5.041 -22.157 5.122 1.00 57.34 98 ARG A CA 1
ATOM 793 C C . ARG A 1 98 ? 6.343 -21.489 4.663 1.00 57.34 98 ARG A C 1
ATOM 795 O O . ARG A 1 98 ? 7.385 -21.840 5.198 1.00 57.34 98 ARG A O 1
ATOM 802 N N . GLN A 1 99 ? 6.302 -20.608 3.665 1.00 60.44 99 GLN A N 1
ATOM 803 C CA . GLN A 1 99 ? 7.498 -20.046 3.018 1.00 60.44 99 GLN A CA 1
ATOM 804 C C . GLN A 1 99 ? 7.623 -18.534 3.218 1.00 60.44 99 GLN A C 1
ATOM 806 O O . GLN A 1 99 ? 8.620 -17.964 2.819 1.00 60.44 99 GLN A O 1
ATOM 811 N N . GLY A 1 100 ? 6.667 -17.891 3.887 1.00 73.62 100 GLY A N 1
ATOM 812 C CA . GLY A 1 100 ? 6.729 -16.454 4.133 1.00 73.62 100 GLY A CA 1
ATOM 813 C C . GLY A 1 100 ? 6.173 -15.648 2.964 1.00 73.62 100 GLY A C 1
ATOM 814 O O . GLY A 1 100 ? 5.299 -16.117 2.227 1.00 73.62 100 GLY A O 1
ATOM 815 N N . PHE A 1 101 ? 6.633 -14.407 2.855 1.00 82.00 101 PHE A N 1
ATOM 816 C CA . PHE A 1 101 ? 6.163 -13.436 1.874 1.00 82.00 101 PHE A CA 1
ATOM 817 C C . PHE A 1 101 ? 7.051 -13.455 0.624 1.00 82.00 101 PHE A C 1
ATOM 819 O O . PHE A 1 101 ? 8.212 -13.047 0.683 1.00 82.00 101 PHE A O 1
ATOM 826 N N . GLU A 1 102 ? 6.498 -13.877 -0.518 1.00 85.62 102 GLU A N 1
ATOM 827 C CA . GLU A 1 102 ? 7.172 -13.767 -1.815 1.00 85.62 102 GLU A CA 1
ATOM 828 C C . GLU A 1 102 ? 6.815 -12.430 -2.466 1.00 85.62 102 GLU A C 1
ATOM 830 O O . GLU A 1 102 ? 5.670 -12.158 -2.845 1.00 85.62 102 GLU A O 1
ATOM 835 N N . LYS A 1 103 ? 7.820 -11.572 -2.610 1.00 88.94 103 LYS A N 1
ATOM 836 C CA . LYS A 1 103 ? 7.650 -10.240 -3.180 1.00 88.94 103 LYS A CA 1
ATOM 837 C C . LYS A 1 103 ? 7.420 -10.301 -4.692 1.00 88.94 103 LYS A C 1
ATOM 839 O O . LYS A 1 103 ? 8.298 -10.689 -5.454 1.00 88.94 103 LYS A O 1
ATOM 844 N N . VAL A 1 104 ? 6.304 -9.732 -5.140 1.00 90.81 104 VAL A N 1
ATOM 845 C CA . VAL A 1 104 ? 5.994 -9.513 -6.561 1.00 90.81 104 VAL A CA 1
ATOM 846 C C . VAL A 1 104 ? 6.543 -8.172 -7.052 1.00 90.81 104 VAL A C 1
ATOM 848 O O . VAL A 1 104 ? 7.122 -8.079 -8.135 1.00 90.81 104 VAL A O 1
ATOM 851 N N . SER A 1 105 ? 6.341 -7.089 -6.295 1.00 92.94 105 SER A N 1
ATOM 852 C CA . SER A 1 105 ? 6.748 -5.744 -6.729 1.00 92.94 105 SER A CA 1
ATOM 853 C C . SER A 1 105 ? 6.692 -4.702 -5.615 1.00 92.94 105 SER A C 1
ATOM 855 O O . SER A 1 105 ? 6.506 -5.053 -4.453 1.00 92.94 105 SER A O 1
ATOM 857 N N . VAL A 1 106 ? 6.876 -3.422 -5.958 1.00 94.69 106 VAL A N 1
ATOM 858 C CA . VAL A 1 106 ? 6.719 -2.299 -5.022 1.00 94.69 106 VAL A CA 1
ATOM 859 C C . VAL A 1 106 ? 5.880 -1.165 -5.613 1.00 94.69 106 VAL A C 1
ATOM 861 O O . VAL A 1 106 ? 5.836 -0.957 -6.819 1.00 94.69 106 VAL A O 1
ATOM 864 N N . PHE A 1 107 ? 5.243 -0.383 -4.758 1.00 96.44 107 PHE A N 1
ATOM 865 C CA . PHE A 1 107 ? 4.696 0.928 -5.099 1.00 96.44 107 PHE A CA 1
ATOM 866 C C . PHE A 1 107 ? 4.898 1.874 -3.914 1.00 96.44 107 PHE A C 1
ATOM 868 O O . PHE A 1 107 ? 5.432 1.477 -2.876 1.00 96.44 107 PHE A O 1
ATOM 875 N N . TYR A 1 108 ? 4.487 3.129 -4.049 1.00 96.75 108 TYR A N 1
ATOM 876 C CA . TYR A 1 108 ? 4.390 4.041 -2.919 1.00 96.75 108 TYR A CA 1
ATOM 877 C C . TYR A 1 108 ? 3.089 4.837 -2.933 1.00 96.75 108 TYR A C 1
ATOM 879 O O . TYR A 1 108 ? 2.506 5.083 -3.990 1.00 96.75 108 TYR A O 1
ATOM 887 N N . ILE A 1 109 ? 2.638 5.224 -1.742 1.00 97.94 109 ILE A N 1
ATOM 888 C CA . ILE A 1 109 ? 1.577 6.213 -1.546 1.00 97.94 109 ILE A CA 1
ATOM 889 C C . ILE A 1 109 ? 2.266 7.582 -1.524 1.00 97.94 109 ILE A C 1
ATOM 891 O O . ILE A 1 109 ? 3.098 7.802 -0.642 1.00 97.94 109 ILE A O 1
ATOM 895 N N . PRO A 1 110 ? 1.981 8.481 -2.481 1.00 96.75 110 PRO A N 1
ATOM 896 C CA . PRO A 1 110 ? 2.773 9.696 -2.692 1.00 96.75 110 PRO A CA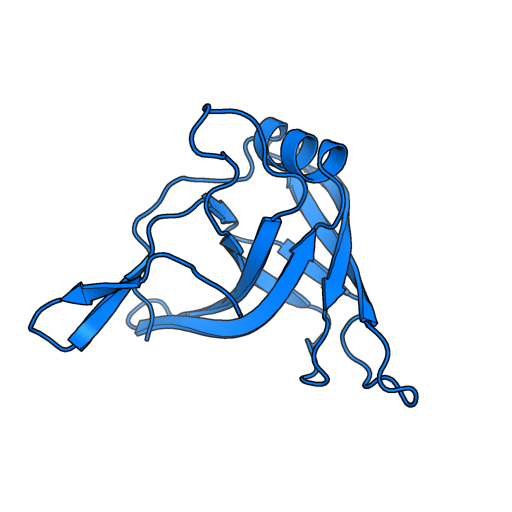 1
ATOM 897 C C . PRO A 1 110 ? 2.419 10.860 -1.758 1.00 96.75 110 PRO A C 1
ATOM 899 O O . PRO A 1 110 ? 3.104 11.875 -1.788 1.00 96.75 110 PRO A O 1
ATOM 902 N N . GLU A 1 111 ? 1.341 10.745 -0.981 1.00 96.31 111 GLU A N 1
ATOM 903 C CA . GLU A 1 111 ? 0.746 11.856 -0.239 1.00 96.31 111 GLU A CA 1
ATOM 904 C C . GLU A 1 111 ? 0.697 11.563 1.266 1.00 96.31 111 GLU A C 1
ATOM 906 O O . GLU A 1 111 ? 0.013 10.635 1.709 1.00 96.31 111 GLU A O 1
AT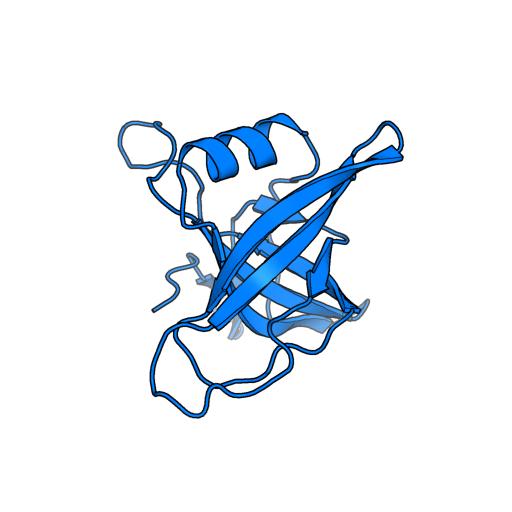OM 911 N N . LYS A 1 112 ? 1.321 12.421 2.080 1.00 96.00 112 LYS A N 1
ATOM 912 C CA . LYS A 1 112 ? 1.328 12.331 3.553 1.00 96.00 112 LYS A CA 1
ATOM 913 C C . LYS A 1 112 ? -0.055 12.176 4.175 1.00 96.00 112 LYS A C 1
ATOM 915 O O . LYS A 1 112 ? -0.240 11.429 5.136 1.00 96.00 112 LYS A O 1
ATOM 920 N N . LYS A 1 113 ? -1.052 12.895 3.643 1.00 96.88 113 LYS A N 1
ATOM 921 C CA . LYS A 1 113 ? -2.445 12.819 4.122 1.00 96.88 113 LYS A CA 1
ATOM 922 C C . LYS A 1 113 ? -3.025 11.414 3.956 1.00 96.88 113 LYS A C 1
ATOM 924 O O . LYS A 1 113 ? -3.790 10.981 4.812 1.00 96.88 113 LYS A O 1
ATOM 929 N N . ASP A 1 114 ? -2.640 10.713 2.893 1.00 97.62 114 ASP A N 1
ATOM 930 C CA . ASP A 1 114 ? -3.115 9.373 2.576 1.00 97.62 114 ASP A CA 1
ATOM 931 C C . ASP A 1 114 ? -2.341 8.312 3.351 1.00 97.62 114 ASP A C 1
ATOM 933 O O . ASP A 1 114 ? -2.969 7.397 3.874 1.00 97.62 114 ASP A O 1
ATOM 937 N N . VAL A 1 115 ? -1.030 8.494 3.554 1.00 96.12 115 VAL A N 1
ATOM 938 C CA . VAL A 1 115 ? -0.254 7.691 4.517 1.00 96.12 115 VAL A CA 1
ATOM 939 C C . VAL A 1 115 ? -0.913 7.767 5.896 1.00 96.12 115 VAL A C 1
ATOM 941 O O . VAL A 1 115 ? -1.334 6.757 6.455 1.00 96.12 115 VAL A O 1
ATOM 944 N N . LYS A 1 116 ? -1.122 8.981 6.417 1.00 96.19 116 LYS A N 1
ATOM 945 C CA . LYS A 1 116 ? -1.785 9.194 7.710 1.00 96.19 116 LYS A CA 1
ATOM 946 C C . LYS A 1 116 ? -3.194 8.605 7.751 1.00 96.19 116 LY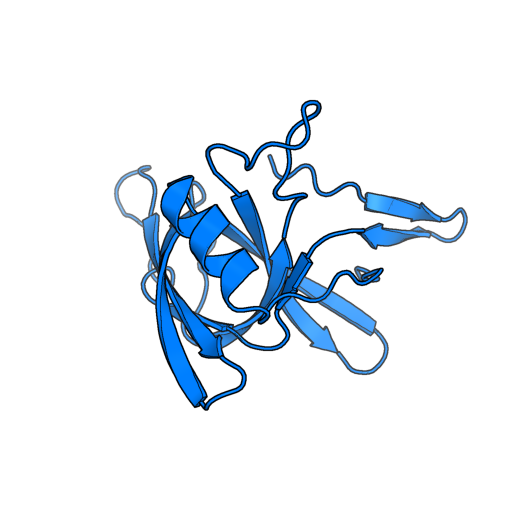S A C 1
ATOM 948 O O . LYS A 1 116 ? -3.611 8.107 8.794 1.00 96.19 116 LYS A O 1
ATOM 953 N N . ARG A 1 117 ? -3.955 8.703 6.657 1.00 96.81 117 ARG A N 1
ATOM 954 C CA . ARG A 1 117 ? -5.310 8.146 6.578 1.00 96.81 117 ARG A CA 1
ATOM 955 C C . ARG A 1 117 ? -5.282 6.622 6.644 1.00 96.81 117 ARG A C 1
ATOM 957 O O . ARG A 1 117 ? -6.051 6.087 7.427 1.00 96.81 117 ARG A O 1
ATOM 964 N N . LEU A 1 118 ? -4.393 5.957 5.906 1.00 96.75 118 LEU A N 1
ATOM 965 C CA . LEU A 1 118 ? -4.262 4.498 5.893 1.00 96.75 118 LEU A CA 1
ATOM 966 C C . LEU A 1 118 ? -4.009 3.936 7.297 1.00 96.75 118 LEU A C 1
ATOM 968 O O . LEU A 1 118 ? -4.760 3.081 7.756 1.00 96.75 118 LEU A O 1
ATOM 972 N N . HIS A 1 119 ? -3.028 4.485 8.018 1.00 93.75 119 HIS A N 1
ATOM 973 C CA . HIS A 1 119 ? -2.694 4.041 9.381 1.00 93.75 119 HIS A CA 1
ATOM 974 C C . HIS A 1 119 ? -3.809 4.311 10.396 1.00 93.75 119 HIS A C 1
ATOM 976 O O . HIS A 1 119 ? -3.987 3.564 11.352 1.00 93.75 119 HIS A O 1
ATOM 982 N N . LYS A 1 120 ? -4.621 5.350 10.175 1.00 94.50 120 LYS A N 1
ATOM 983 C CA . LYS A 1 120 ? -5.794 5.631 11.014 1.00 94.50 120 LYS A CA 1
ATOM 984 C C . LYS A 1 120 ? -6.959 4.665 10.802 1.00 94.50 120 LYS A C 1
ATOM 986 O O . LYS A 1 120 ? -7.845 4.644 11.651 1.00 94.50 120 LYS A O 1
ATOM 991 N N . LEU A 1 121 ? -6.984 3.902 9.705 1.00 94.62 121 LEU A N 1
ATOM 992 C CA . LEU A 1 121 ? -8.033 2.904 9.471 1.00 94.62 121 LEU A CA 1
ATOM 993 C C . LEU A 1 121 ? -7.880 1.670 10.369 1.00 94.62 121 LEU A C 1
ATOM 995 O O . LEU A 1 121 ? -8.833 0.912 10.509 1.00 94.62 121 LEU A O 1
ATOM 999 N N . GLY A 1 122 ? -6.698 1.446 10.957 1.00 90.25 122 GLY A N 1
ATOM 1000 C CA . GLY A 1 122 ? -6.433 0.247 11.758 1.00 90.25 122 GLY A CA 1
ATOM 1001 C C . GLY A 1 122 ? -6.408 -1.047 10.937 1.00 90.25 122 GLY A C 1
ATOM 1002 O O . GLY A 1 122 ? -6.596 -2.122 11.494 1.00 90.25 122 GLY A O 1
ATOM 1003 N N . VAL A 1 123 ? -6.196 -0.946 9.620 1.00 91.88 123 VAL A N 1
ATOM 1004 C CA . VAL A 1 123 ? -6.038 -2.097 8.706 1.00 91.88 123 VAL A CA 1
ATOM 1005 C C . VAL A 1 123 ? -4.604 -2.617 8.645 1.00 91.88 123 VAL A C 1
ATOM 1007 O O . VAL A 1 123 ? -4.335 -3.608 7.974 1.00 91.88 123 VAL A O 1
ATOM 1010 N N . THR A 1 124 ? -3.680 -1.915 9.301 1.00 89.56 124 THR A N 1
ATOM 1011 C CA . THR A 1 124 ? -2.265 -2.260 9.361 1.00 89.56 124 THR A CA 1
ATOM 1012 C C . THR A 1 124 ? -1.935 -2.930 10.686 1.00 89.56 124 THR A C 1
ATOM 1014 O O . THR A 1 124 ? -2.315 -2.418 11.740 1.00 89.56 124 THR A O 1
ATOM 1017 N N . THR A 1 125 ? -1.174 -4.018 10.645 1.00 85.38 125 THR A N 1
ATOM 1018 C CA . THR A 1 125 ? -0.591 -4.655 11.833 1.00 85.38 125 THR A CA 1
ATOM 1019 C C . THR A 1 125 ? 0.922 -4.506 11.823 1.00 85.38 125 THR A C 1
ATOM 1021 O O . THR A 1 125 ? 1.546 -4.685 10.780 1.00 85.38 125 THR A O 1
ATOM 1024 N N . ASP A 1 126 ? 1.530 -4.231 12.973 1.00 76.31 126 ASP A N 1
ATOM 1025 C CA . ASP A 1 126 ? 2.986 -4.275 13.103 1.00 76.31 126 ASP A CA 1
ATOM 1026 C C . ASP A 1 126 ? 3.411 -5.724 13.361 1.00 76.31 126 ASP A C 1
ATOM 1028 O O . ASP A 1 126 ? 3.107 -6.295 14.410 1.00 76.31 126 ASP A O 1
ATOM 1032 N N . THR A 1 127 ? 4.067 -6.346 12.381 1.00 65.44 127 THR A N 1
ATOM 1033 C CA . THR A 1 127 ? 4.486 -7.752 12.460 1.00 65.44 127 THR A CA 1
ATOM 1034 C C . THR A 1 127 ? 5.879 -7.955 11.879 1.00 65.44 127 THR A C 1
ATOM 1036 O O . THR A 1 127 ? 6.228 -7.370 10.853 1.00 65.44 127 THR A O 1
ATOM 1039 N N . GLU A 1 128 ? 6.662 -8.838 12.504 1.00 66.25 128 GLU A N 1
ATOM 1040 C CA . GLU A 1 128 ? 7.901 -9.353 11.916 1.00 66.25 128 GLU A CA 1
ATOM 1041 C C . GLU A 1 128 ? 7.550 -10.250 10.724 1.00 66.25 128 GLU A C 1
ATOM 1043 O O . GLU A 1 128 ? 6.963 -11.322 10.886 1.00 66.25 128 GLU A O 1
ATOM 1048 N N . THR A 1 129 ? 7.879 -9.807 9.512 1.00 60.84 129 THR A N 1
ATOM 1049 C CA . THR A 1 129 ? 7.551 -10.550 8.291 1.00 60.84 129 THR A CA 1
ATOM 1050 C C . THR A 1 129 ? 8.788 -11.230 7.736 1.00 60.84 129 THR A C 1
ATOM 1052 O O . THR A 1 129 ? 9.717 -10.554 7.303 1.00 60.84 129 THR A O 1
ATOM 1055 N N . PHE A 1 130 ? 8.797 -12.563 7.709 1.00 62.84 130 PHE A N 1
ATOM 1056 C CA . PHE A 1 130 ? 9.850 -13.347 7.060 1.00 62.84 130 PHE A CA 1
ATOM 1057 C C . PHE A 1 130 ? 9.677 -13.308 5.535 1.00 62.84 130 PHE A C 1
ATOM 1059 O O . PHE A 1 130 ? 8.621 -13.658 5.001 1.00 62.84 130 PHE A O 1
ATOM 1066 N N . LEU A 1 131 ? 10.721 -12.868 4.845 1.00 58.59 131 LEU A N 1
ATOM 1067 C CA . LEU A 1 131 ? 10.829 -12.808 3.394 1.00 58.59 131 LEU A CA 1
ATOM 1068 C C . LEU A 1 131 ? 11.534 -14.077 2.897 1.00 58.59 131 LEU A C 1
ATOM 1070 O O . LEU A 1 131 ? 12.558 -14.469 3.467 1.00 58.59 131 LEU A O 1
ATOM 1074 N N . ALA A 1 132 ? 10.994 -14.676 1.835 1.00 58.41 132 ALA A N 1
ATOM 1075 C CA . ALA A 1 132 ? 11.619 -15.778 1.099 1.00 58.41 132 ALA A CA 1
ATOM 1076 C C . ALA A 1 132 ? 12.384 -15.304 -0.139 1.00 58.41 132 ALA A C 1
ATOM 1078 O O . ALA A 1 132 ? 12.028 -14.237 -0.696 1.00 58.41 132 ALA A O 1
#

pLDDT: mean 83.51, std 17.83, range [31.39, 98.56]

Foldseek 3Di:
DDPFPFDADPVRWTKGWFWKFAKWWKDQQQQFDPDLAKTKTWIWDAFPVRDIDIAIKIDNDRQGDDGGIWIKGKHHQADPVRAGDQKIKIFTFHQDPPAWTETRGMIMRRGSVRSVVVVVRVSIDGDTTTYD

Organism: NCBI:txid1076256

Secondary structure (DSSP, 8-state):
-----EEE-TTS-EEEEEEEEEEEEEES-SSPPSSSSPEEEEEEEE-TTS-EEEEEEEE-S-----SEEEEEEEPPSB-TTSPBPSSEEEEEEEEETTTEEEEEEEEEE--HHHHHHHHHTT--EEEEEEE-